Protein AF-A0A7S0RBK6-F1 (afdb_monomer)

Mean predicted aligned error: 8.03 Å

Sequence (140 aa):
LKEIEDKIIEVLSASEGNILEDETAINVISSSKTLSNDIAQKQVVAEKTERKIDEARAGYKPVARHVSVLFFNISELAAIEPMYQYSLTWFVALFEDTIAKAERSRDLARRIECLIAHFTYSLYVNVCRSLFEKDKLLFA

Nearest PDB structures (foldseek):
  8glv-assembly1_Kg  TM=9.039E-01  e=6.130E-11  Chlamydomonas reinhardtii
  8glv-assembly1_Fm  TM=8.944E-01  e=6.725E-08  Chlamydomonas reinhardtii
  8j07-assembly1_k8  TM=8.137E-01  e=2.727E-07  Homo sapiens
  8bx8-assembly1_A  TM=9.033E-01  e=1.397E-06  Tetrahymena thermophila
  7k5b-assembly1_A  TM=9.033E-01  e=1.397E-06  Tetrahymena thermophila

Solvent-accessible surface area (backbone atoms only — not comparable to full-atom values): 8014 Å² total; per-residue (Å²): 107,69,74,56,54,51,51,51,50,49,49,64,71,68,54,88,68,69,62,93,75,37,65,66,51,52,49,51,52,53,52,46,52,52,51,51,52,52,49,54,54,50,47,57,52,47,54,58,47,49,53,53,51,50,56,57,51,60,69,49,45,64,52,55,53,53,54,51,51,52,51,52,58,52,55,54,40,30,78,80,42,78,81,43,71,74,57,67,68,59,54,50,53,54,49,54,50,30,67,72,69,30,66,87,55,93,48,65,70,60,26,49,52,35,42,50,55,45,40,52,52,53,49,47,57,57,50,53,70,74,45,54,80,88,54,41,68,78,74,102

InterPro domains:
  IPR026983 Dynein heavy chain [PTHR22878] (1-140)
  IPR035706 Dynein heavy chain, ATP-binding dynein motor region [PF12781] (1-39)

Organism: NCBI:txid1034604

Structure (mmCIF, N/CA/C/O backbone):
data_AF-A0A7S0RBK6-F1
#
_entry.id   AF-A0A7S0RBK6-F1
#
loop_
_atom_site.group_PDB
_atom_site.id
_atom_site.type_symbol
_atom_site.label_atom_id
_atom_site.label_alt_id
_atom_site.label_comp_id
_atom_site.label_asym_id
_atom_site.label_entity_id
_atom_site.label_seq_id
_atom_site.pdbx_PDB_ins_code
_atom_site.Cartn_x
_atom_site.Cartn_y
_atom_site.Cartn_z
_atom_site.occupancy
_atom_site.B_iso_or_equiv
_atom_site.auth_seq_id
_atom_site.auth_comp_id
_atom_site.auth_asym_id
_atom_site.auth_atom_id
_atom_site.pdbx_PDB_model_num
ATOM 1 N N . LEU A 1 1 ? -14.845 4.508 31.092 1.00 67.38 1 LEU A N 1
ATOM 2 C CA . LEU A 1 1 ? -15.080 3.471 32.123 1.00 67.38 1 LEU A CA 1
ATOM 3 C C . LEU A 1 1 ? -14.425 3.881 33.432 1.00 67.38 1 LEU A C 1
ATOM 5 O O . LEU A 1 1 ? -15.168 4.243 34.326 1.00 67.38 1 LEU A O 1
ATOM 9 N N . LYS A 1 2 ? -13.093 3.993 33.491 1.00 77.75 2 LYS A N 1
ATOM 10 C CA . LYS A 1 2 ? -12.364 4.388 34.710 1.00 77.75 2 LYS A CA 1
ATOM 11 C C . LYS A 1 2 ? -12.869 5.679 35.384 1.00 77.75 2 LYS A C 1
ATOM 13 O O . LYS A 1 2 ? -13.236 5.642 36.541 1.00 77.75 2 LYS A O 1
ATOM 18 N N . GLU A 1 3 ? -13.048 6.771 34.637 1.00 76.19 3 GLU A N 1
ATOM 19 C CA . GLU A 1 3 ? -13.595 8.030 35.195 1.00 76.19 3 GLU A CA 1
ATOM 20 C C . GLU A 1 3 ? -15.022 7.912 35.767 1.00 76.19 3 GLU A C 1
ATOM 22 O O . GLU A 1 3 ? -15.411 8.688 36.635 1.00 76.19 3 GLU A O 1
ATOM 27 N N . ILE A 1 4 ? -15.828 6.972 35.260 1.00 71.94 4 ILE A N 1
ATOM 28 C CA . ILE A 1 4 ? -17.193 6.731 35.753 1.00 71.94 4 ILE A CA 1
ATOM 29 C C . ILE A 1 4 ? -17.128 5.904 37.037 1.00 71.94 4 ILE A C 1
ATOM 31 O O . ILE A 1 4 ? -17.844 6.198 37.987 1.00 71.94 4 ILE A O 1
ATOM 35 N N . GLU A 1 5 ? -16.254 4.897 37.075 1.00 77.44 5 GLU A N 1
ATOM 36 C CA . GLU A 1 5 ? -15.979 4.112 38.281 1.00 77.44 5 GLU A CA 1
ATOM 37 C C . GLU A 1 5 ? -15.424 5.001 39.397 1.00 77.44 5 GLU A C 1
ATOM 39 O O . GLU A 1 5 ? -15.926 4.939 40.514 1.00 77.44 5 GLU A O 1
ATOM 44 N N . ASP A 1 6 ? -14.487 5.895 39.079 1.00 82.50 6 ASP A N 1
ATOM 45 C CA . ASP A 1 6 ? -13.904 6.842 40.032 1.00 82.50 6 ASP A CA 1
ATOM 46 C C . ASP A 1 6 ? -14.976 7.791 40.602 1.00 82.50 6 ASP A C 1
ATOM 48 O O . ASP A 1 6 ? -15.042 7.979 41.815 1.00 82.50 6 ASP A O 1
ATOM 52 N N . LYS A 1 7 ? -15.890 8.305 39.762 1.00 78.69 7 LYS A N 1
ATOM 53 C CA . LYS A 1 7 ? -17.037 9.122 40.209 1.00 78.69 7 LYS A CA 1
ATOM 54 C C . LYS A 1 7 ? -18.029 8.357 41.082 1.00 78.69 7 LYS A C 1
ATOM 56 O O . LYS A 1 7 ? -18.565 8.917 42.032 1.00 78.69 7 LYS A O 1
ATOM 61 N N . ILE A 1 8 ? -18.306 7.093 40.762 1.00 78.19 8 ILE A N 1
ATOM 62 C CA . ILE A 1 8 ? -19.178 6.250 41.591 1.00 78.19 8 ILE A CA 1
ATOM 63 C C . ILE A 1 8 ? -18.516 5.999 42.951 1.00 78.19 8 ILE A C 1
ATOM 65 O O . ILE A 1 8 ? -19.182 6.109 43.976 1.00 78.19 8 ILE A O 1
ATOM 69 N N . ILE A 1 9 ? -17.215 5.694 42.972 1.00 82.56 9 ILE A N 1
ATOM 70 C CA . ILE A 1 9 ? -16.446 5.460 44.202 1.00 82.56 9 ILE A CA 1
ATOM 71 C C . ILE A 1 9 ? -16.394 6.725 45.063 1.00 82.56 9 ILE A C 1
ATOM 73 O O . ILE A 1 9 ? -16.578 6.634 46.274 1.00 82.56 9 ILE A O 1
ATOM 77 N N . GLU A 1 10 ? -16.185 7.892 44.456 1.00 82.38 10 GLU A N 1
ATOM 78 C CA . GLU A 1 10 ? -16.185 9.186 45.143 1.00 82.38 10 GLU A CA 1
ATOM 79 C C . GLU A 1 10 ? -17.528 9.447 45.838 1.00 82.38 10 GLU A C 1
ATOM 81 O O . GLU A 1 10 ? -17.563 9.716 47.037 1.00 82.38 10 GLU A O 1
ATOM 86 N N . VAL A 1 11 ? -18.639 9.269 45.119 1.00 78.50 11 VAL A N 1
ATOM 87 C CA . VAL A 1 11 ? -19.994 9.467 45.654 1.00 78.50 11 VAL A CA 1
ATOM 88 C C . VAL A 1 11 ? -20.348 8.439 46.733 1.00 78.50 11 VAL A C 1
ATOM 90 O O . VAL A 1 11 ? -20.943 8.797 47.745 1.00 78.50 11 VAL A O 1
ATOM 93 N N . LEU A 1 12 ? -19.942 7.176 46.566 1.00 74.62 12 LEU A N 1
ATOM 94 C CA . LEU A 1 12 ? -20.119 6.136 47.588 1.00 74.62 12 LEU A CA 1
ATOM 95 C C . LEU A 1 12 ? -19.299 6.414 48.854 1.00 74.62 12 LEU A C 1
ATOM 97 O O . LEU A 1 12 ? -19.744 6.082 49.948 1.00 74.62 12 LEU A O 1
ATOM 101 N N . SER A 1 13 ? -18.107 6.998 48.709 1.00 81.56 13 SER A N 1
ATOM 102 C CA . SER A 1 13 ? -17.191 7.264 49.827 1.00 81.56 13 SER A CA 1
ATOM 103 C C . SER A 1 13 ? -17.525 8.554 50.579 1.00 81.56 13 SER A C 1
ATOM 105 O O . SER A 1 13 ? -17.189 8.668 51.753 1.00 81.56 13 SER A O 1
ATOM 107 N N . ALA A 1 14 ? -18.165 9.521 49.915 1.00 78.00 14 ALA A N 1
ATOM 108 C CA . ALA A 1 14 ? -18.559 10.803 50.499 1.00 78.00 14 ALA A CA 1
ATOM 109 C C . ALA A 1 14 ? -19.933 10.776 51.198 1.00 78.00 14 ALA A C 1
ATOM 111 O O . ALA A 1 14 ? -20.271 11.720 51.911 1.00 78.00 14 ALA A O 1
ATOM 112 N N . SER A 1 15 ? -20.735 9.723 50.997 1.00 72.50 15 SER A N 1
ATOM 113 C CA . SER A 1 15 ? -22.080 9.619 51.574 1.00 72.50 15 SER A CA 1
ATOM 114 C C . SER A 1 15 ? -22.010 9.170 53.044 1.00 72.50 15 SER A C 1
ATOM 116 O O . SER A 1 15 ? -21.850 7.989 53.353 1.00 72.50 15 SER A O 1
ATOM 118 N N . GLU A 1 16 ? -22.118 10.121 53.974 1.00 66.44 16 GLU A N 1
ATOM 119 C CA . GLU A 1 16 ? -22.247 9.865 55.415 1.00 66.44 16 GLU A CA 1
ATOM 120 C C . GLU A 1 16 ? -23.735 9.700 55.789 1.00 66.44 16 GLU A C 1
ATOM 122 O O . GLU A 1 16 ? -24.406 10.657 56.168 1.00 66.44 16 GLU A O 1
ATOM 127 N N . GLY A 1 17 ? -24.291 8.488 55.655 1.00 70.06 17 GLY A N 1
ATOM 128 C CA . GLY A 1 17 ? -25.690 8.210 56.017 1.00 70.06 17 GLY A CA 1
ATOM 129 C C . GLY A 1 17 ? -26.369 7.128 55.173 1.00 70.06 17 GLY A C 1
ATOM 130 O O . GLY A 1 17 ? -25.713 6.303 54.539 1.00 70.06 17 GLY A O 1
ATOM 131 N N . ASN A 1 18 ? -27.708 7.099 55.182 1.00 73.88 18 ASN A N 1
ATOM 132 C CA . ASN A 1 18 ? -28.486 6.198 54.330 1.00 73.88 18 ASN A CA 1
ATOM 133 C C . ASN A 1 18 ? -28.461 6.701 52.879 1.00 73.88 18 ASN A C 1
ATOM 135 O O . ASN A 1 18 ? -29.199 7.610 52.515 1.00 73.88 18 ASN A O 1
ATOM 139 N N . ILE A 1 19 ? -27.644 6.074 52.036 1.00 72.75 19 ILE A N 1
ATOM 140 C CA . ILE A 1 19 ? -27.463 6.444 50.622 1.00 72.75 19 ILE A CA 1
ATOM 141 C C . ILE A 1 19 ? -28.758 6.443 49.792 1.00 72.75 19 ILE A C 1
ATOM 143 O O . ILE A 1 19 ? -28.834 7.081 48.746 1.00 72.75 19 ILE A O 1
ATOM 147 N N . LEU A 1 20 ? -29.794 5.735 50.250 1.00 72.38 20 LEU A N 1
ATOM 148 C CA . LEU A 1 20 ? -31.105 5.719 4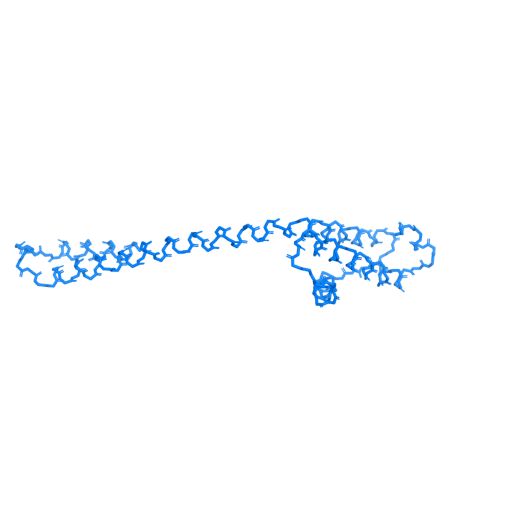9.597 1.00 72.38 20 LEU A CA 1
ATOM 149 C C . LEU A 1 20 ? -31.880 7.036 49.768 1.00 72.38 20 LEU A C 1
ATOM 151 O O . LEU A 1 20 ? -32.879 7.235 49.081 1.00 72.38 20 LEU A O 1
ATOM 155 N N . GLU A 1 21 ? -31.435 7.916 50.664 1.00 76.25 21 GLU A N 1
ATOM 156 C CA . GLU A 1 21 ? -32.005 9.250 50.892 1.00 76.25 21 GLU A CA 1
ATOM 157 C C . GLU A 1 21 ? -31.194 10.356 50.194 1.00 76.25 21 GLU A C 1
ATOM 159 O O . GLU A 1 21 ? -31.653 11.493 50.097 1.00 76.25 21 GLU A O 1
ATOM 164 N N . ASP A 1 22 ? -30.012 10.027 49.664 1.00 79.81 22 ASP A N 1
ATOM 165 C CA . ASP A 1 22 ? -29.143 10.965 48.959 1.00 79.81 22 ASP A CA 1
ATOM 166 C C . ASP A 1 22 ? -29.530 11.056 47.474 1.00 79.81 22 ASP A C 1
ATOM 168 O O . ASP A 1 22 ? -29.106 10.271 46.619 1.00 79.81 22 ASP A O 1
ATOM 172 N N . GLU A 1 23 ? -30.351 12.055 47.153 1.00 78.81 23 GLU A N 1
ATOM 173 C CA . GLU A 1 23 ? -30.813 12.338 45.792 1.00 78.81 23 GLU A CA 1
ATOM 174 C C . GLU A 1 23 ? -29.646 12.564 44.809 1.00 78.81 23 GLU A C 1
ATOM 176 O O . GLU A 1 23 ? -29.738 12.213 43.626 1.00 78.81 23 GLU A O 1
ATOM 181 N N . THR A 1 24 ? -28.513 13.095 45.282 1.00 78.50 24 THR A N 1
ATOM 182 C CA . THR A 1 24 ? -27.333 13.316 44.436 1.00 78.50 24 THR A CA 1
ATOM 183 C C . THR A 1 24 ? -26.667 11.995 44.064 1.00 78.50 24 THR A C 1
ATOM 185 O O . THR A 1 24 ? -26.353 11.779 42.888 1.00 78.50 24 THR A O 1
ATOM 188 N N . ALA A 1 25 ? -26.562 11.064 45.016 1.00 77.62 25 ALA A N 1
ATOM 189 C CA . ALA A 1 25 ? -26.026 9.731 44.774 1.00 77.62 25 ALA A CA 1
ATOM 190 C C . ALA A 1 25 ? -26.892 8.934 43.789 1.00 77.62 25 ALA A C 1
ATOM 192 O O . ALA A 1 25 ? -26.375 8.332 42.842 1.00 77.62 25 ALA A O 1
ATOM 193 N N . ILE A 1 26 ? -28.219 8.999 43.938 1.00 81.06 26 ILE A N 1
ATOM 194 C CA . ILE A 1 26 ? -29.174 8.340 43.035 1.00 81.06 26 ILE A CA 1
ATOM 195 C C . ILE A 1 26 ? -29.030 8.871 41.600 1.00 81.06 26 ILE A C 1
ATOM 197 O O . ILE A 1 26 ? -28.974 8.089 40.643 1.00 81.06 26 ILE A O 1
ATOM 201 N N . ASN A 1 27 ? -28.911 10.191 41.434 1.00 82.00 27 ASN A N 1
ATOM 202 C CA . ASN A 1 27 ? -28.758 10.825 40.125 1.00 82.00 27 ASN A CA 1
ATOM 203 C C . ASN A 1 27 ? -27.416 10.489 39.453 1.00 82.00 27 ASN A C 1
ATOM 205 O O . ASN A 1 27 ? -27.378 10.203 38.249 1.00 82.00 27 ASN A O 1
ATOM 209 N N . VAL A 1 28 ? -26.311 10.463 40.208 1.00 81.88 28 VAL A N 1
ATOM 210 C CA . VAL A 1 28 ? -24.993 10.077 39.674 1.00 81.88 28 VAL A CA 1
ATOM 211 C C . VAL A 1 28 ? -24.974 8.604 39.265 1.00 81.88 28 VAL A C 1
ATOM 213 O O . VAL A 1 28 ? -24.495 8.282 38.178 1.00 81.88 28 VAL A O 1
ATOM 216 N N . ILE A 1 29 ? -25.552 7.704 40.061 1.00 80.94 29 ILE A N 1
ATOM 217 C CA . ILE A 1 29 ? -25.629 6.275 39.720 1.00 80.94 29 ILE A CA 1
ATOM 218 C C . ILE A 1 29 ? -26.519 6.052 38.485 1.00 80.94 29 ILE A C 1
ATOM 220 O O . ILE A 1 29 ? -26.150 5.299 37.581 1.00 80.94 29 ILE A O 1
ATOM 224 N N . SER A 1 30 ? -27.666 6.733 38.398 1.00 84.56 30 SER A N 1
ATOM 225 C CA . SER A 1 30 ? -28.591 6.630 37.260 1.00 84.56 30 SER A CA 1
ATOM 226 C C . SER A 1 30 ? -27.982 7.157 35.952 1.00 84.56 30 SER A C 1
ATOM 228 O O . SER A 1 30 ? -28.027 6.487 34.909 1.00 84.56 30 SER A O 1
ATOM 230 N N . SER A 1 31 ? -27.335 8.325 36.002 1.00 85.12 31 SER A N 1
ATOM 231 C CA . SER A 1 31 ? -26.628 8.890 34.846 1.00 85.12 31 SER A CA 1
ATOM 232 C C . SER A 1 31 ? -25.432 8.027 34.432 1.00 85.12 31 SER A C 1
ATOM 234 O O . SER A 1 31 ? -25.252 7.766 33.242 1.00 85.12 31 SER A O 1
ATOM 236 N N . SER A 1 32 ? -24.684 7.484 35.397 1.00 84.44 32 SER A N 1
ATOM 237 C CA . SER A 1 32 ? -23.563 6.569 35.144 1.00 84.44 32 SER A CA 1
ATOM 238 C C . SER A 1 32 ? -24.017 5.257 34.508 1.00 84.44 32 SER A C 1
ATOM 240 O O . SER A 1 32 ? -23.382 4.776 33.573 1.00 84.44 32 SER A O 1
ATOM 242 N N . LYS A 1 33 ? -25.151 4.694 34.943 1.00 85.12 33 LYS A N 1
ATOM 243 C CA . LYS A 1 33 ? -25.755 3.508 34.316 1.00 85.12 33 LYS A CA 1
ATOM 244 C C . LYS A 1 33 ? -26.147 3.776 32.864 1.00 85.12 33 LYS A C 1
ATOM 246 O O . LYS A 1 33 ? -25.887 2.950 31.991 1.00 85.12 33 LYS A O 1
ATOM 251 N N . THR A 1 34 ? -26.744 4.936 32.599 1.00 88.06 34 THR A N 1
ATOM 252 C CA . THR A 1 34 ? -27.143 5.344 31.245 1.00 88.06 34 THR A CA 1
ATOM 253 C C . THR A 1 34 ? -25.925 5.513 30.337 1.00 88.06 34 THR A C 1
ATOM 255 O O . THR A 1 34 ? -25.903 4.979 29.230 1.00 88.06 34 THR A O 1
ATOM 258 N N . LEU A 1 35 ? -24.878 6.181 30.829 1.00 86.25 35 LEU A N 1
ATOM 259 C CA . LEU A 1 35 ? -23.633 6.380 30.092 1.00 86.25 35 LEU A CA 1
ATOM 260 C C . LEU A 1 35 ? -22.888 5.061 29.838 1.00 86.25 35 LEU A C 1
ATOM 262 O O . LEU A 1 35 ? -22.412 4.833 28.731 1.00 86.25 35 LEU A O 1
ATOM 266 N N . SER A 1 36 ? -22.825 4.164 30.824 1.00 86.12 36 SER A N 1
ATOM 267 C CA . SER A 1 36 ? -22.224 2.835 30.659 1.00 86.12 36 SER A CA 1
ATOM 268 C C . SER A 1 36 ? -22.949 1.999 29.603 1.00 86.12 36 SER A C 1
ATOM 270 O O . SER A 1 36 ? -22.295 1.348 28.789 1.00 86.12 36 SER A O 1
ATOM 272 N N . ASN A 1 37 ? -24.284 2.061 29.558 1.00 88.44 37 ASN A N 1
ATOM 273 C CA . ASN A 1 37 ? -25.067 1.398 28.513 1.00 88.44 37 ASN A CA 1
ATOM 274 C C . ASN A 1 37 ? -24.779 1.983 27.118 1.00 88.44 37 ASN A C 1
ATOM 276 O O . ASN A 1 37 ? -24.613 1.224 26.163 1.00 88.44 37 ASN A O 1
ATOM 280 N N . ASP A 1 38 ? -24.669 3.311 26.997 1.00 89.25 38 ASP A N 1
ATOM 281 C CA . ASP A 1 38 ? -24.306 3.980 25.738 1.00 89.25 38 ASP A CA 1
ATOM 282 C C . ASP A 1 38 ? -22.887 3.603 25.276 1.00 89.25 38 ASP A C 1
ATOM 284 O O . ASP A 1 38 ? -22.672 3.274 24.108 1.00 89.25 38 ASP A O 1
ATOM 288 N N . ILE A 1 39 ? -21.917 3.558 26.196 1.00 89.00 39 ILE A N 1
ATOM 289 C CA . ILE A 1 39 ? -20.547 3.108 25.905 1.00 89.00 39 ILE A CA 1
ATOM 290 C C . ILE A 1 39 ? -20.549 1.656 25.425 1.00 89.00 39 ILE A C 1
ATOM 292 O O . ILE A 1 39 ? -19.922 1.360 24.408 1.00 89.00 39 ILE A O 1
ATOM 296 N N . ALA A 1 40 ? -21.272 0.762 26.104 1.00 89.81 40 ALA A N 1
ATOM 297 C CA . ALA A 1 40 ? -21.362 -0.641 25.709 1.00 89.81 40 ALA A CA 1
ATOM 298 C C . ALA A 1 40 ? -21.954 -0.789 24.298 1.00 89.81 40 ALA A C 1
ATOM 300 O O . ALA A 1 40 ? -21.430 -1.537 23.470 1.00 89.81 40 ALA A O 1
ATOM 301 N N . GLN A 1 41 ? -22.999 -0.021 23.977 1.00 92.31 41 GLN A N 1
ATOM 302 C CA . GLN A 1 41 ? -23.589 -0.020 22.641 1.00 92.31 41 GLN A CA 1
ATOM 303 C C . GLN A 1 41 ? -22.607 0.501 21.580 1.00 92.31 41 GLN A C 1
ATOM 305 O O . GLN A 1 41 ? -22.459 -0.110 20.517 1.00 92.31 41 GLN A O 1
ATOM 310 N N . LYS A 1 42 ? -21.901 1.599 21.866 1.00 92.38 42 LYS A N 1
ATOM 311 C CA . LYS A 1 42 ? -20.875 2.158 20.974 1.00 92.38 42 LYS A CA 1
ATOM 312 C C . LYS A 1 42 ? -19.710 1.198 20.763 1.00 92.38 42 LYS A C 1
ATOM 314 O O . LYS A 1 42 ? -19.225 1.091 19.641 1.00 92.38 42 LYS A O 1
ATOM 319 N N . GLN A 1 43 ? -19.305 0.462 21.794 1.00 93.38 43 GLN A N 1
ATOM 320 C CA . GLN A 1 43 ? -18.240 -0.533 21.708 1.00 93.38 43 GLN A CA 1
ATOM 321 C C . GLN A 1 43 ? -18.607 -1.669 20.747 1.00 93.38 43 GLN A C 1
ATOM 323 O O . GLN A 1 43 ? -17.812 -2.006 19.873 1.00 93.38 43 GLN A O 1
ATOM 328 N N . VAL A 1 44 ? -19.839 -2.184 20.817 1.00 94.31 44 VAL A N 1
ATOM 329 C CA . VAL A 1 44 ? -20.328 -3.210 19.876 1.00 94.31 44 VAL A CA 1
ATOM 330 C C . VAL A 1 44 ? -20.314 -2.703 18.429 1.00 94.31 44 VAL A C 1
ATOM 332 O O . VAL A 1 44 ? -20.005 -3.449 17.497 1.00 94.31 44 VAL A O 1
ATOM 335 N N . VAL A 1 45 ? -20.665 -1.434 18.206 1.00 94.25 45 VAL A N 1
ATOM 336 C CA . VAL A 1 45 ? -20.617 -0.826 16.866 1.00 94.25 45 VAL A CA 1
ATOM 337 C C . VAL A 1 45 ? -19.173 -0.632 16.396 1.00 94.25 45 VAL A C 1
ATOM 339 O O . VAL A 1 45 ? -18.876 -0.908 15.229 1.00 94.25 45 VAL A O 1
ATOM 342 N N . ALA A 1 46 ? -18.282 -0.193 17.285 1.00 94.44 46 ALA A N 1
ATOM 343 C CA . ALA A 1 46 ? -16.866 -0.012 16.994 1.00 94.44 46 ALA A CA 1
ATOM 344 C C . ALA A 1 46 ? -16.212 -1.335 16.581 1.00 94.44 46 ALA A C 1
ATOM 346 O O . ALA A 1 46 ? -15.628 -1.396 15.506 1.00 94.44 46 ALA A O 1
ATOM 347 N N . GLU A 1 47 ? -16.423 -2.410 17.342 1.00 95.56 47 GLU A N 1
ATOM 348 C CA . GLU A 1 47 ? -15.874 -3.742 17.054 1.00 95.56 47 GLU A CA 1
ATOM 349 C C . GLU A 1 47 ? -16.356 -4.284 15.697 1.00 95.56 47 GLU A C 1
ATOM 351 O O . GLU A 1 47 ? -15.574 -4.760 14.871 1.00 95.56 47 GLU A O 1
ATOM 356 N N . LYS A 1 48 ? -17.655 -4.139 15.396 1.00 95.38 48 LYS A N 1
ATOM 357 C CA . LYS A 1 48 ? -18.201 -4.516 14.080 1.00 95.38 48 LYS A CA 1
ATOM 358 C C . LYS A 1 48 ? -17.585 -3.708 12.941 1.00 95.38 48 LYS A C 1
ATOM 360 O O . LYS A 1 48 ? -17.438 -4.227 11.834 1.00 95.38 48 LYS A O 1
ATOM 365 N N . THR A 1 49 ? -17.2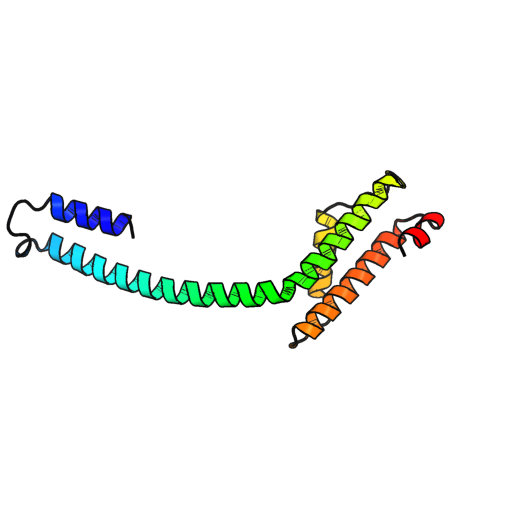88 -2.435 13.180 1.00 94.38 49 THR A N 1
ATOM 366 C CA . THR A 1 49 ? -16.701 -1.542 12.176 1.00 94.38 49 THR A CA 1
ATOM 367 C C . THR A 1 49 ? -15.225 -1.858 11.967 1.00 94.38 49 THR A C 1
ATOM 369 O O . THR A 1 49 ? -14.790 -1.976 10.825 1.00 94.38 49 THR A O 1
ATOM 372 N N . GLU A 1 50 ? -14.482 -2.073 13.050 1.00 95.25 50 GLU A N 1
ATOM 373 C CA . GLU A 1 50 ? -13.079 -2.485 13.046 1.00 95.25 50 GLU A CA 1
ATOM 374 C C . GLU A 1 50 ? -12.890 -3.770 12.247 1.00 95.25 50 GLU A C 1
ATOM 376 O O . GLU A 1 50 ? -12.101 -3.797 11.305 1.00 95.25 50 GLU A O 1
ATOM 381 N N . ARG A 1 51 ? -13.719 -4.786 12.508 1.00 95.38 51 ARG A N 1
ATOM 382 C CA . ARG A 1 51 ? -13.679 -6.038 11.753 1.00 95.38 51 ARG A CA 1
ATOM 383 C C . ARG A 1 51 ? -13.857 -5.823 10.248 1.00 95.38 51 ARG A C 1
ATOM 385 O O . ARG A 1 51 ? -13.110 -6.389 9.456 1.00 95.38 51 ARG A O 1
ATOM 392 N N . LYS A 1 52 ? -14.813 -4.982 9.835 1.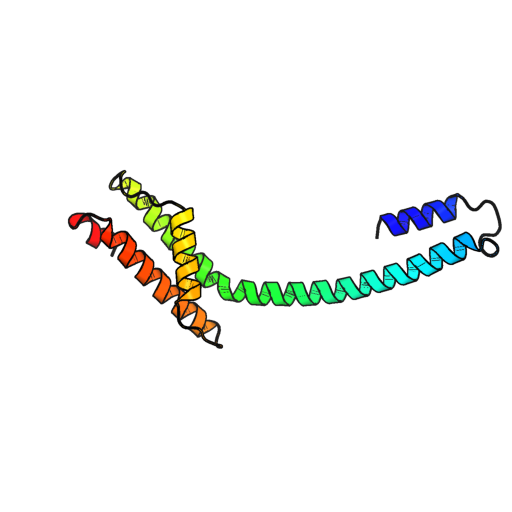00 94.44 52 LYS A N 1
ATOM 393 C CA . LYS A 1 52 ? -15.024 -4.668 8.409 1.00 94.44 52 LYS A CA 1
ATOM 394 C C . LYS A 1 52 ? -13.832 -3.933 7.798 1.00 94.44 52 LYS A C 1
ATOM 396 O O . LYS A 1 52 ? -13.485 -4.185 6.645 1.00 94.44 52 LYS A O 1
ATOM 401 N N . ILE A 1 53 ? -13.215 -3.021 8.550 1.00 94.75 53 ILE A N 1
ATOM 402 C CA . ILE A 1 53 ? -12.012 -2.301 8.116 1.00 94.75 53 ILE A CA 1
ATOM 403 C C . ILE A 1 53 ? -10.853 -3.281 7.934 1.00 94.75 53 ILE A C 1
ATOM 405 O O . ILE A 1 53 ? -10.158 -3.216 6.920 1.00 94.75 53 ILE A O 1
ATOM 409 N N . ASP A 1 54 ? -10.657 -4.200 8.875 1.00 94.69 54 ASP A N 1
ATOM 410 C CA . ASP A 1 54 ? -9.578 -5.181 8.816 1.00 94.69 54 ASP A CA 1
ATOM 411 C C . ASP A 1 54 ? -9.772 -6.194 7.689 1.00 94.69 54 ASP A C 1
ATOM 413 O O . ASP A 1 54 ? -8.811 -6.506 6.983 1.00 94.69 54 ASP A O 1
ATOM 417 N N . GLU A 1 55 ? -11.005 -6.644 7.448 1.00 93.62 55 GLU A N 1
ATOM 418 C CA . GLU A 1 55 ? -11.353 -7.486 6.299 1.00 93.62 55 GLU A CA 1
ATOM 419 C C . GLU A 1 55 ? -11.043 -6.765 4.974 1.00 93.62 55 GLU A C 1
ATOM 421 O O . GLU A 1 55 ? -10.365 -7.320 4.103 1.00 93.62 55 GLU A O 1
ATOM 426 N N . ALA A 1 56 ? -11.441 -5.495 4.838 1.00 90.81 56 ALA A N 1
ATOM 427 C CA . ALA A 1 56 ? -11.129 -4.692 3.656 1.00 90.81 56 ALA A CA 1
ATOM 428 C C . ALA A 1 56 ? -9.614 -4.474 3.484 1.00 90.81 56 ALA A C 1
ATOM 430 O O . ALA A 1 56 ? -9.083 -4.606 2.379 1.00 90.81 56 ALA A O 1
ATOM 431 N N . ARG A 1 57 ? -8.892 -4.183 4.574 1.00 93.56 57 ARG A N 1
ATOM 432 C CA . ARG A 1 57 ? -7.437 -3.971 4.571 1.00 93.56 57 ARG A CA 1
ATOM 433 C C . ARG A 1 57 ? -6.683 -5.248 4.208 1.00 93.56 57 ARG A C 1
ATOM 435 O O . ARG A 1 57 ? -5.711 -5.189 3.454 1.00 93.56 57 ARG A O 1
ATOM 442 N N . ALA A 1 58 ? -7.123 -6.397 4.720 1.00 93.69 58 ALA A N 1
ATOM 443 C CA . ALA A 1 58 ? -6.531 -7.695 4.418 1.00 93.69 58 ALA A CA 1
ATOM 444 C C . ALA A 1 58 ? -6.560 -7.991 2.913 1.00 93.69 58 ALA A C 1
ATOM 446 O O . ALA A 1 58 ? -5.568 -8.488 2.380 1.00 93.69 58 ALA A O 1
ATOM 447 N N . GLY A 1 59 ? -7.638 -7.591 2.233 1.00 93.19 59 GLY A N 1
ATOM 448 C CA . GLY A 1 59 ? -7.785 -7.711 0.786 1.00 93.19 59 GLY A CA 1
ATOM 449 C C . GLY A 1 59 ? -6.658 -7.059 -0.020 1.00 93.19 59 GLY A C 1
ATOM 450 O O . GLY A 1 59 ? -6.201 -7.631 -1.002 1.00 93.19 59 GLY A O 1
ATOM 451 N N . TYR A 1 60 ? -6.146 -5.906 0.415 1.00 94.94 60 TYR A N 1
ATOM 452 C CA . TYR A 1 60 ? -5.108 -5.157 -0.311 1.00 94.94 60 TYR A CA 1
ATOM 453 C C . TYR A 1 60 ? -3.668 -5.472 0.127 1.00 94.94 60 TYR A C 1
ATOM 455 O O . TYR A 1 60 ? -2.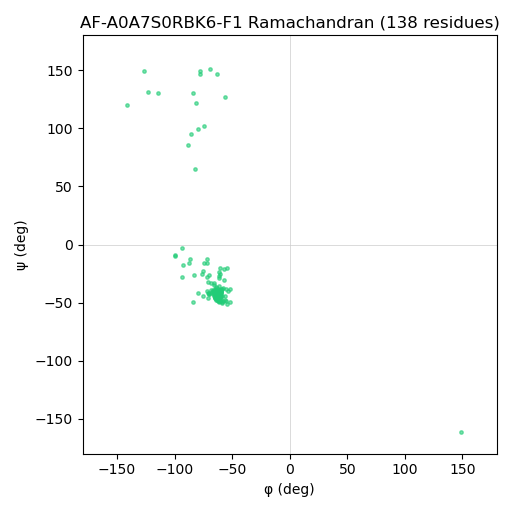721 -4.977 -0.489 1.00 94.94 60 TYR A O 1
ATOM 463 N N . LYS A 1 61 ? -3.464 -6.333 1.137 1.00 94.81 61 LYS A N 1
ATOM 464 C CA . LYS A 1 61 ? -2.120 -6.769 1.569 1.00 94.81 61 LYS A CA 1
ATOM 465 C C . LYS A 1 61 ? -1.233 -7.304 0.428 1.00 94.81 61 LYS A C 1
ATOM 467 O O . LYS A 1 61 ? -0.041 -6.990 0.448 1.00 94.81 61 LYS A O 1
ATOM 472 N N . PRO A 1 62 ? -1.742 -8.061 -0.569 1.00 94.81 62 PRO A N 1
ATOM 473 C CA . PRO A 1 62 ? -0.922 -8.525 -1.689 1.00 94.81 62 PRO A CA 1
ATOM 474 C C . PRO A 1 62 ? -0.296 -7.378 -2.493 1.00 94.81 62 PRO A C 1
ATOM 476 O O . PRO A 1 62 ? 0.885 -7.447 -2.828 1.00 94.81 62 PRO A O 1
ATOM 479 N N . VAL A 1 63 ? -1.049 -6.295 -2.730 1.00 95.69 63 VAL A N 1
ATOM 480 C CA . VAL A 1 63 ? -0.547 -5.098 -3.427 1.00 95.69 63 VAL A CA 1
ATOM 481 C C . VAL A 1 63 ? 0.566 -4.447 -2.612 1.00 95.69 63 VAL A C 1
ATOM 483 O O . VAL A 1 63 ? 1.631 -4.164 -3.151 1.00 95.69 63 VAL A O 1
ATOM 486 N N . ALA A 1 64 ? 0.354 -4.266 -1.305 1.00 94.50 64 ALA A N 1
ATOM 487 C CA . ALA A 1 64 ? 1.352 -3.663 -0.422 1.00 94.50 64 ALA A CA 1
ATOM 488 C C . ALA A 1 64 ? 2.665 -4.463 -0.402 1.00 94.50 64 ALA A C 1
ATOM 490 O O . ALA A 1 64 ? 3.746 -3.880 -0.477 1.00 94.50 64 ALA A O 1
ATOM 491 N N . ARG A 1 65 ? 2.580 -5.800 -0.365 1.00 96.06 65 ARG A N 1
ATOM 492 C CA . ARG A 1 65 ? 3.759 -6.674 -0.437 1.00 96.06 65 ARG A CA 1
ATOM 493 C C . ARG A 1 65 ? 4.495 -6.517 -1.768 1.00 96.06 65 ARG A C 1
ATOM 495 O O . ARG A 1 65 ? 5.710 -6.357 -1.757 1.00 96.06 65 ARG A O 1
ATOM 502 N N . HIS A 1 66 ? 3.773 -6.542 -2.888 1.00 95.62 66 HIS A N 1
ATOM 503 C CA . HIS A 1 66 ? 4.355 -6.386 -4.227 1.00 95.62 66 HIS A CA 1
ATOM 504 C C . HIS A 1 66 ? 5.087 -5.050 -4.379 1.00 95.62 66 HIS A C 1
ATOM 506 O O . HIS A 1 66 ? 6.254 -5.005 -4.755 1.00 95.62 66 HIS A O 1
ATOM 512 N N . VAL A 1 67 ? 4.418 -3.961 -4.007 1.00 95.44 67 VAL A N 1
ATOM 513 C CA . VAL A 1 67 ? 4.957 -2.598 -4.075 1.00 95.44 67 VAL A CA 1
ATOM 514 C C . VAL A 1 67 ? 6.178 -2.439 -3.164 1.00 95.44 67 VAL A C 1
ATOM 516 O O . VAL A 1 67 ? 7.170 -1.843 -3.570 1.00 95.44 67 VAL A O 1
ATOM 519 N N . SER A 1 68 ? 6.157 -3.026 -1.964 1.00 95.94 68 SER A N 1
ATOM 520 C CA . SER A 1 68 ? 7.311 -3.000 -1.060 1.00 95.94 68 SER A CA 1
ATOM 521 C C . SER A 1 68 ? 8.532 -3.708 -1.648 1.00 95.94 68 SER A C 1
ATOM 523 O O . SER A 1 68 ? 9.634 -3.182 -1.529 1.00 95.94 68 SER A O 1
ATOM 525 N N . VAL A 1 69 ? 8.352 -4.865 -2.293 1.00 96.12 69 VAL A N 1
ATOM 526 C CA . VAL A 1 69 ? 9.455 -5.581 -2.958 1.00 96.12 69 VAL A CA 1
ATOM 527 C C . VAL A 1 69 ? 10.058 -4.719 -4.065 1.00 96.12 69 VAL A C 1
ATOM 529 O O . VAL A 1 69 ? 11.273 -4.568 -4.133 1.00 96.12 69 VAL A O 1
ATOM 532 N N . LEU A 1 70 ? 9.214 -4.086 -4.884 1.00 95.88 70 LEU A N 1
ATOM 533 C CA . LEU A 1 70 ? 9.678 -3.196 -5.946 1.00 95.88 70 LEU A CA 1
ATOM 534 C C . LEU A 1 70 ? 10.466 -1.994 -5.413 1.00 95.88 70 LEU A C 1
ATOM 536 O O . LEU A 1 70 ? 11.471 -1.625 -6.015 1.00 95.88 70 LEU A O 1
ATOM 540 N N . PHE A 1 71 ? 10.047 -1.406 -4.288 1.00 96.50 71 PHE A N 1
ATOM 541 C CA . PHE A 1 71 ? 10.782 -0.305 -3.665 1.00 96.50 71 PHE A CA 1
ATOM 542 C C . PHE A 1 71 ? 12.196 -0.720 -3.242 1.00 96.50 71 PHE A C 1
ATOM 544 O O . PHE A 1 71 ? 13.162 -0.009 -3.517 1.00 96.50 71 PHE A O 1
ATOM 551 N N . PHE A 1 72 ? 12.335 -1.877 -2.590 1.00 94.81 72 PHE A N 1
ATOM 552 C CA . PHE A 1 72 ? 13.652 -2.358 -2.179 1.00 94.81 72 PHE A CA 1
ATOM 553 C C . PHE A 1 72 ? 14.527 -2.716 -3.386 1.00 94.81 72 PHE A C 1
ATOM 555 O O . PHE A 1 72 ? 15.680 -2.297 -3.418 1.00 94.81 72 PHE A O 1
ATOM 562 N N . ASN A 1 73 ? 13.962 -3.339 -4.427 1.00 93.06 73 ASN A N 1
ATOM 563 C CA . ASN A 1 73 ? 14.688 -3.621 -5.670 1.00 93.06 73 ASN A CA 1
ATOM 564 C C . ASN A 1 73 ? 15.272 -2.348 -6.308 1.00 93.06 73 ASN A C 1
ATOM 566 O O . ASN A 1 73 ? 16.446 -2.320 -6.662 1.00 93.06 73 ASN A O 1
ATOM 570 N N . ILE A 1 74 ? 14.483 -1.272 -6.441 1.00 94.31 74 ILE A N 1
ATOM 571 C CA . ILE A 1 74 ? 15.004 -0.019 -7.020 1.00 94.31 74 ILE A CA 1
ATOM 572 C C . ILE A 1 74 ? 15.993 0.692 -6.091 1.00 94.31 74 ILE A C 1
ATOM 574 O O . ILE A 1 74 ? 16.840 1.439 -6.570 1.00 94.31 74 ILE A O 1
ATOM 578 N N . SER A 1 75 ? 15.890 0.484 -4.776 1.00 93.44 75 SER A N 1
ATOM 579 C CA . SER A 1 75 ? 16.804 1.089 -3.801 1.00 93.44 75 SER A CA 1
ATOM 580 C C . SER A 1 75 ? 18.198 0.466 -3.889 1.00 93.44 75 SER A C 1
ATOM 582 O O . SER A 1 75 ? 19.197 1.155 -3.697 1.00 93.44 75 SER A O 1
ATOM 584 N N . GLU A 1 76 ? 18.274 -0.822 -4.230 1.00 92.75 76 GLU A N 1
ATOM 585 C CA . GLU A 1 76 ? 19.536 -1.538 -4.430 1.00 92.75 76 GLU A CA 1
ATOM 586 C C . GLU A 1 76 ? 20.265 -1.127 -5.719 1.00 92.75 76 GLU A C 1
ATOM 588 O O . GLU A 1 76 ? 21.472 -1.342 -5.827 1.00 92.75 76 GLU A O 1
ATOM 593 N N . LEU A 1 77 ? 19.597 -0.449 -6.665 1.00 92.75 77 LEU A N 1
ATOM 594 C CA . LEU A 1 77 ? 20.242 0.043 -7.891 1.00 92.75 77 LEU A CA 1
ATOM 595 C C . LEU A 1 77 ? 21.375 1.040 -7.613 1.00 92.75 77 LEU A C 1
ATOM 597 O O . LEU A 1 77 ? 22.321 1.126 -8.398 1.00 92.75 77 LEU A O 1
ATOM 601 N N . ALA A 1 78 ? 21.330 1.735 -6.473 1.00 92.50 78 ALA A N 1
ATOM 602 C CA . ALA A 1 78 ? 22.398 2.626 -6.027 1.00 92.50 78 ALA A CA 1
ATOM 603 C C . ALA A 1 78 ? 23.744 1.902 -5.812 1.00 92.50 78 ALA A C 1
ATOM 605 O O . ALA A 1 78 ? 24.790 2.550 -5.812 1.00 92.50 78 ALA A O 1
ATOM 606 N N . ALA A 1 79 ? 23.735 0.573 -5.635 1.00 91.38 79 ALA A N 1
ATOM 607 C CA . ALA A 1 79 ? 24.950 -0.234 -5.529 1.00 91.38 79 ALA A CA 1
ATOM 608 C C . ALA A 1 79 ? 25.655 -0.448 -6.880 1.00 91.38 79 ALA A C 1
ATOM 610 O O . ALA A 1 79 ? 26.851 -0.731 -6.903 1.00 91.38 79 ALA A O 1
ATOM 611 N N . ILE A 1 80 ? 24.929 -0.320 -7.996 1.00 91.00 80 ILE A N 1
ATOM 612 C CA . ILE A 1 80 ? 25.489 -0.418 -9.351 1.00 91.00 80 ILE A CA 1
ATOM 613 C C . ILE A 1 80 ? 26.075 0.930 -9.762 1.00 91.00 80 ILE A C 1
ATOM 615 O O . ILE A 1 80 ? 27.218 1.006 -10.205 1.00 91.00 80 ILE A O 1
ATOM 619 N N . GLU A 1 81 ? 25.291 1.992 -9.593 1.00 90.69 81 GLU A N 1
ATOM 620 C CA . GLU A 1 81 ? 25.690 3.362 -9.893 1.00 90.69 81 GLU A CA 1
ATOM 621 C C . GLU A 1 81 ? 25.107 4.287 -8.813 1.00 90.69 81 GLU A C 1
ATOM 623 O O . GLU A 1 81 ? 23.881 4.363 -8.678 1.00 90.69 81 GLU A O 1
ATOM 628 N N . PRO A 1 82 ? 25.942 5.023 -8.053 1.00 91.75 82 PRO A N 1
ATOM 629 C CA . PRO A 1 82 ? 25.486 5.901 -6.974 1.00 91.75 82 PRO A CA 1
ATOM 630 C C . PRO A 1 82 ? 24.429 6.941 -7.363 1.00 91.75 82 PRO A C 1
ATOM 632 O O . PRO A 1 82 ? 23.729 7.447 -6.489 1.00 91.75 82 PRO A O 1
ATOM 635 N N 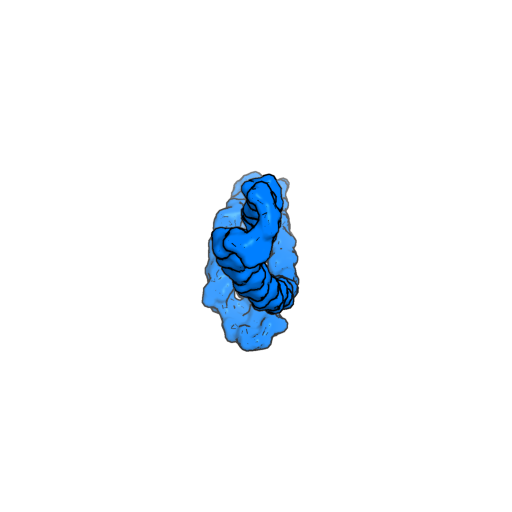. MET A 1 83 ? 24.299 7.272 -8.652 1.00 91.69 83 MET A N 1
ATOM 636 C CA . MET A 1 83 ? 23.273 8.191 -9.154 1.00 91.69 83 MET A CA 1
ATOM 637 C C . MET A 1 83 ? 21.861 7.579 -9.202 1.00 91.69 83 MET A C 1
ATOM 639 O O . MET A 1 83 ? 20.885 8.323 -9.298 1.00 91.69 83 MET A O 1
ATOM 643 N N . TYR A 1 84 ? 21.716 6.251 -9.122 1.00 94.62 84 TYR A N 1
ATOM 644 C CA . TYR A 1 84 ? 20.423 5.556 -9.155 1.00 94.62 84 TYR A CA 1
ATOM 645 C C . TYR A 1 84 ? 19.747 5.549 -7.786 1.00 94.62 84 TYR A C 1
ATOM 647 O O . TYR A 1 84 ? 19.546 4.510 -7.163 1.00 94.62 84 TYR A O 1
ATOM 655 N N . GLN A 1 85 ? 19.391 6.742 -7.318 1.00 93.81 85 GLN A N 1
ATOM 656 C CA . GLN A 1 85 ? 18.708 6.948 -6.048 1.00 93.81 85 GLN A CA 1
ATOM 657 C C . GLN A 1 85 ? 17.304 7.496 -6.271 1.00 93.81 85 GLN A C 1
ATOM 659 O O . GLN A 1 85 ? 17.103 8.497 -6.960 1.00 93.81 85 GLN A O 1
ATOM 664 N N . TYR A 1 86 ? 16.330 6.861 -5.627 1.00 94.56 86 TYR A N 1
ATOM 665 C CA . TYR A 1 86 ? 14.925 7.240 -5.698 1.00 94.56 86 TYR A CA 1
ATOM 666 C C . TYR A 1 86 ? 14.407 7.503 -4.289 1.00 94.56 86 TYR A C 1
ATOM 668 O O . TYR A 1 86 ? 14.619 6.707 -3.375 1.00 94.56 86 TYR A O 1
ATOM 676 N N . SER A 1 87 ? 13.730 8.634 -4.092 1.00 95.19 87 SER A N 1
ATOM 677 C CA . SER A 1 87 ? 13.171 8.965 -2.784 1.00 95.19 87 SER A CA 1
ATOM 678 C C . SER A 1 87 ? 11.880 8.189 -2.525 1.00 95.19 87 SER A C 1
ATOM 680 O O . SER A 1 87 ? 11.073 7.961 -3.431 1.00 95.19 87 SER A O 1
ATOM 682 N N . LEU A 1 88 ? 11.643 7.842 -1.257 1.00 95.75 88 LEU A N 1
ATOM 683 C CA . LEU A 1 88 ? 10.382 7.226 -0.842 1.00 95.75 88 LEU A CA 1
ATOM 684 C C . LEU A 1 88 ? 9.185 8.133 -1.167 1.00 95.75 88 LEU A C 1
ATOM 686 O O . LEU A 1 88 ? 8.153 7.647 -1.615 1.00 95.75 88 LEU A O 1
ATOM 690 N N . THR A 1 89 ? 9.333 9.450 -1.010 1.00 97.19 89 THR A N 1
ATOM 691 C CA . THR A 1 89 ? 8.279 10.427 -1.320 1.00 97.19 89 THR A CA 1
ATOM 692 C C . THR A 1 89 ? 7.853 10.369 -2.786 1.00 97.19 89 THR A C 1
ATOM 694 O O . THR A 1 89 ? 6.660 10.357 -3.077 1.00 97.19 89 THR A O 1
ATOM 697 N N . TRP A 1 90 ? 8.811 10.288 -3.715 1.00 96.25 90 TRP A N 1
ATOM 698 C CA . TRP A 1 90 ? 8.509 10.129 -5.139 1.00 96.25 90 TRP A CA 1
ATOM 699 C C . TRP A 1 90 ? 7.798 8.800 -5.419 1.00 96.25 90 TRP A C 1
ATOM 701 O O . TRP A 1 90 ? 6.806 8.765 -6.145 1.00 96.25 90 TRP A O 1
ATOM 711 N N . PHE A 1 91 ? 8.269 7.717 -4.802 1.00 96.94 91 PHE A N 1
ATOM 712 C CA . PHE A 1 91 ? 7.689 6.390 -4.977 1.00 96.94 91 PHE A CA 1
ATOM 713 C C . PHE A 1 91 ? 6.238 6.316 -4.470 1.00 96.94 91 PHE A C 1
ATOM 715 O O . PHE A 1 91 ? 5.371 5.752 -5.138 1.00 96.94 91 PHE A O 1
ATOM 722 N N . VAL A 1 92 ? 5.952 6.935 -3.320 1.00 96.56 92 VAL A N 1
ATOM 723 C CA . VAL A 1 92 ? 4.591 7.044 -2.775 1.00 96.56 92 VAL A CA 1
ATOM 724 C C . VAL A 1 92 ? 3.700 7.864 -3.707 1.00 96.56 92 VAL A C 1
ATOM 726 O O . VAL A 1 92 ? 2.609 7.408 -4.037 1.00 96.56 92 VAL A O 1
ATOM 729 N N . ALA A 1 93 ? 4.176 9.006 -4.211 1.00 97.12 93 ALA A N 1
ATOM 730 C CA . ALA A 1 93 ? 3.418 9.816 -5.167 1.00 97.12 93 ALA A CA 1
ATOM 731 C C . ALA A 1 93 ? 3.091 9.039 -6.461 1.00 97.12 93 ALA A C 1
ATOM 733 O O . ALA A 1 93 ? 1.983 9.136 -6.989 1.00 97.12 93 ALA A O 1
ATOM 734 N N . LEU A 1 94 ? 4.021 8.209 -6.948 1.00 96.38 94 LEU A N 1
ATOM 735 C CA . LEU A 1 94 ? 3.790 7.327 -8.097 1.00 96.38 94 LEU A CA 1
ATOM 736 C C . LEU A 1 94 ? 2.710 6.266 -7.813 1.00 96.38 94 LEU A C 1
ATOM 738 O O . LEU A 1 94 ? 1.911 5.915 -8.689 1.00 96.38 94 LEU A O 1
ATOM 742 N N . PHE A 1 95 ? 2.672 5.748 -6.584 1.00 96.00 95 PHE A N 1
ATOM 743 C CA . PHE A 1 95 ? 1.657 4.787 -6.162 1.00 96.00 95 PHE A CA 1
ATOM 744 C C . PHE A 1 95 ? 0.274 5.436 -6.000 1.00 96.00 95 PHE A C 1
ATOM 746 O O . PHE A 1 95 ? -0.722 4.863 -6.442 1.00 96.00 95 PHE A O 1
ATOM 753 N N . GLU A 1 96 ? 0.199 6.651 -5.452 1.00 96.25 96 GLU A N 1
ATOM 754 C CA . GLU A 1 96 ? -1.042 7.436 -5.378 1.00 96.25 96 GLU A CA 1
ATOM 755 C C . GLU A 1 96 ? -1.626 7.707 -6.772 1.00 96.25 96 GLU A C 1
ATOM 757 O O . GLU A 1 96 ? -2.818 7.484 -7.006 1.00 96.25 96 GLU A O 1
ATOM 762 N N . ASP A 1 97 ? -0.775 8.090 -7.727 1.00 96.06 97 ASP A N 1
ATOM 763 C CA . ASP A 1 97 ? -1.166 8.278 -9.127 1.00 96.06 97 ASP A CA 1
ATOM 764 C C . ASP A 1 97 ? -1.708 6.979 -9.747 1.00 96.06 97 ASP A C 1
ATOM 766 O O . ASP A 1 97 ? -2.725 6.974 -10.445 1.00 96.06 97 ASP A O 1
ATOM 770 N N . THR A 1 98 ? -1.092 5.844 -9.410 1.00 94.94 98 THR A N 1
ATOM 771 C CA . THR A 1 98 ? -1.563 4.525 -9.843 1.00 94.94 98 THR A CA 1
ATOM 772 C C . THR A 1 98 ? -2.937 4.186 -9.272 1.00 94.94 98 THR A C 1
ATOM 774 O O . THR A 1 98 ? -3.794 3.679 -9.997 1.00 94.94 98 THR A O 1
ATOM 777 N N . ILE A 1 99 ? -3.202 4.488 -7.999 1.00 94.44 99 ILE A N 1
ATOM 778 C CA . ILE A 1 99 ? -4.526 4.262 -7.401 1.00 94.44 99 ILE A CA 1
ATOM 779 C C . ILE A 1 99 ? -5.597 5.060 -8.155 1.00 94.44 99 ILE A C 1
ATOM 781 O O . ILE A 1 99 ? -6.694 4.535 -8.394 1.00 94.44 99 ILE A O 1
ATOM 785 N N . ALA A 1 100 ? -5.278 6.295 -8.553 1.00 95.25 100 ALA A N 1
ATOM 786 C CA . ALA A 1 100 ? -6.181 7.168 -9.291 1.00 95.25 100 ALA A CA 1
ATOM 787 C C . ALA A 1 100 ? -6.427 6.698 -10.737 1.00 95.25 100 ALA A C 1
ATOM 789 O O . ALA A 1 100 ? -7.578 6.719 -11.182 1.00 95.25 100 ALA A O 1
ATOM 790 N N . LYS A 1 101 ? -5.378 6.262 -11.449 1.00 94.62 101 LYS A N 1
ATOM 791 C CA . LYS A 1 101 ? -5.415 5.955 -12.893 1.00 94.62 101 LYS A CA 1
ATOM 792 C C . LYS A 1 101 ? -5.703 4.500 -13.244 1.00 94.62 101 LYS A C 1
ATOM 794 O O . LYS A 1 101 ? -6.229 4.237 -14.323 1.00 94.62 101 LYS A O 1
ATOM 799 N N . ALA A 1 102 ? -5.360 3.550 -12.377 1.00 94.88 102 ALA A N 1
ATOM 800 C CA . ALA A 1 102 ? -5.611 2.139 -12.644 1.00 94.88 102 ALA A CA 1
ATOM 801 C C . ALA A 1 102 ? -7.117 1.862 -12.756 1.00 94.88 102 ALA A C 1
ATOM 803 O O . ALA A 1 102 ? -7.927 2.439 -12.022 1.00 94.88 102 ALA A O 1
ATOM 804 N N . GLU A 1 103 ? -7.484 0.910 -13.612 1.00 93.31 103 GLU A N 1
ATOM 805 C CA . GLU A 1 103 ? -8.871 0.516 -13.863 1.00 93.31 103 GLU A CA 1
ATOM 806 C C . GLU A 1 103 ? -9.591 0.100 -12.570 1.00 93.31 103 GLU A C 1
ATOM 808 O O . GLU A 1 103 ? -9.111 -0.734 -11.792 1.00 93.31 103 GLU A O 1
ATOM 813 N N . ARG A 1 104 ? -10.748 0.717 -12.308 1.00 92.81 104 ARG A N 1
ATOM 814 C CA . ARG A 1 104 ? -11.566 0.414 -11.130 1.00 92.81 104 ARG A CA 1
ATOM 815 C C . ARG A 1 104 ? -12.454 -0.792 -11.423 1.00 92.81 104 ARG A C 1
ATOM 817 O O . ARG A 1 104 ? -13.182 -0.792 -12.407 1.00 92.81 104 ARG A O 1
ATOM 824 N N . SER A 1 105 ? -12.450 -1.769 -10.521 1.00 92.88 105 SER A N 1
ATOM 825 C CA . SER A 1 105 ? -13.333 -2.937 -10.576 1.00 92.88 105 SER A CA 1
ATOM 826 C C . SER A 1 105 ? -14.089 -3.096 -9.260 1.00 92.88 105 SER A C 1
ATOM 828 O O . SER A 1 105 ? -13.583 -2.726 -8.200 1.00 92.88 105 SER A O 1
ATOM 830 N N . ARG A 1 106 ? -15.310 -3.639 -9.340 1.00 91.50 106 ARG A N 1
ATOM 831 C CA . ARG A 1 106 ? -16.093 -4.066 -8.167 1.00 91.50 106 ARG A CA 1
ATOM 832 C C . ARG A 1 106 ? -15.588 -5.389 -7.596 1.00 91.50 106 ARG A C 1
ATOM 834 O O . ARG A 1 106 ? -15.790 -5.648 -6.416 1.00 91.50 106 ARG A O 1
ATOM 841 N N . ASP A 1 107 ? -14.944 -6.201 -8.430 1.00 94.62 107 ASP A N 1
ATOM 842 C CA . ASP A 1 107 ? -14.237 -7.392 -7.985 1.00 94.62 107 ASP A CA 1
ATOM 843 C C . ASP A 1 107 ? -12.854 -7.000 -7.452 1.00 94.62 107 ASP A C 1
ATOM 845 O O . ASP A 1 107 ? -12.035 -6.406 -8.163 1.00 94.62 107 ASP A O 1
ATOM 849 N N . LEU A 1 108 ? -12.614 -7.339 -6.186 1.00 92.69 108 LEU A N 1
ATOM 850 C CA . LEU A 1 108 ? -11.371 -7.054 -5.486 1.00 92.69 108 LEU A CA 1
ATOM 851 C 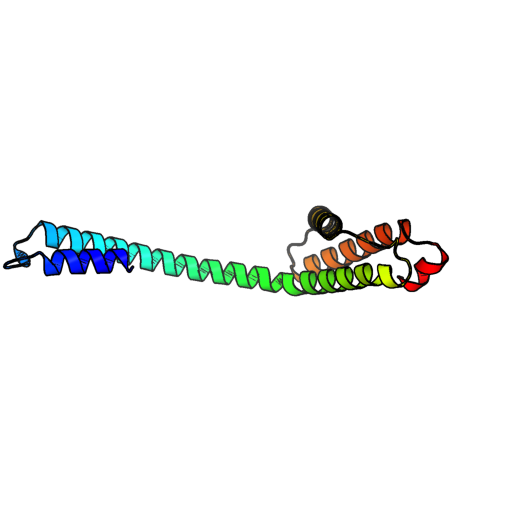C . LEU A 1 108 ? -10.182 -7.759 -6.144 1.00 92.69 108 LEU A C 1
ATOM 853 O O . LEU A 1 108 ? -9.135 -7.132 -6.294 1.00 92.69 108 LEU A O 1
ATOM 857 N N . ALA A 1 109 ? -10.336 -9.018 -6.567 1.00 94.31 109 ALA A N 1
ATOM 858 C CA . ALA A 1 109 ? -9.250 -9.767 -7.197 1.00 94.31 109 ALA A CA 1
ATOM 859 C C . ALA A 1 109 ? -8.809 -9.072 -8.490 1.00 94.31 109 ALA A C 1
ATOM 861 O O . ALA A 1 109 ? -7.638 -8.717 -8.645 1.00 94.31 109 ALA A O 1
ATOM 862 N N . ARG A 1 110 ? -9.775 -8.731 -9.351 1.00 95.69 110 ARG A N 1
ATOM 863 C CA . ARG A 1 110 ? -9.498 -7.963 -10.564 1.00 95.69 110 ARG A CA 1
ATOM 864 C C . ARG A 1 110 ? -8.887 -6.591 -10.275 1.00 95.69 110 ARG A C 1
ATOM 866 O O . ARG A 1 110 ? -7.963 -6.171 -10.964 1.00 95.69 110 ARG A O 1
ATOM 873 N N . ARG A 1 111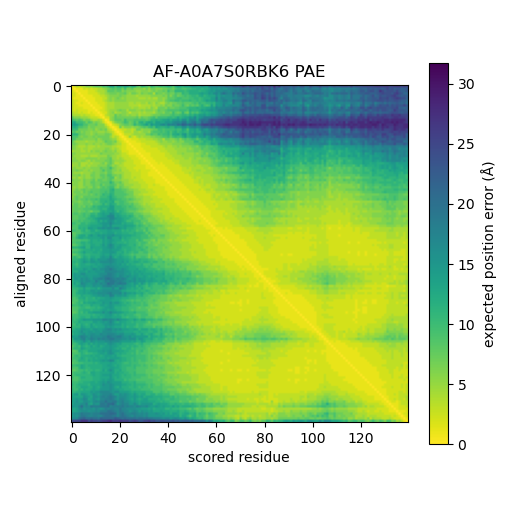 ? -9.367 -5.879 -9.248 1.00 95.19 111 ARG A N 1
ATOM 874 C CA . ARG A 1 111 ? -8.808 -4.571 -8.867 1.00 95.19 111 ARG A CA 1
ATOM 875 C C . ARG A 1 111 ? -7.343 -4.682 -8.432 1.00 95.19 111 ARG A C 1
ATOM 877 O O . ARG A 1 111 ? -6.551 -3.814 -8.792 1.00 95.19 111 ARG A O 1
ATOM 884 N N . ILE A 1 112 ? -6.988 -5.724 -7.680 1.00 95.69 112 ILE A N 1
ATOM 885 C CA . ILE A 1 112 ? -5.610 -5.998 -7.248 1.00 95.69 112 ILE A CA 1
ATOM 886 C C . ILE A 1 112 ? -4.703 -6.220 -8.459 1.00 95.69 112 ILE A C 1
ATOM 888 O O . ILE A 1 112 ? -3.649 -5.592 -8.542 1.00 95.69 112 ILE A O 1
ATOM 892 N N . GLU A 1 113 ? -5.127 -7.042 -9.421 1.00 96.12 113 GLU A N 1
ATOM 893 C CA . GLU A 1 113 ? -4.378 -7.273 -10.663 1.00 96.12 113 GLU A CA 1
ATOM 894 C C . GLU A 1 113 ? -4.146 -5.974 -11.438 1.00 96.12 113 GLU A C 1
ATOM 896 O O . GLU A 1 113 ? -3.014 -5.674 -11.815 1.00 96.12 113 GLU A O 1
ATOM 901 N N . CYS A 1 114 ? -5.196 -5.168 -11.630 1.00 96.00 114 CYS A N 1
ATOM 902 C CA . CYS A 1 114 ? -5.099 -3.890 -12.334 1.00 96.00 114 CYS A CA 1
ATOM 903 C C . CYS A 1 114 ? -4.123 -2.926 -11.641 1.00 96.00 114 CYS A C 1
ATOM 905 O O . CYS A 1 114 ? -3.340 -2.259 -12.316 1.00 96.00 114 CYS A O 1
ATOM 907 N N . LEU A 1 115 ? -4.144 -2.857 -10.304 1.00 96.75 115 LEU A N 1
ATOM 908 C CA . LEU A 1 115 ? -3.218 -2.029 -9.524 1.00 96.75 115 LEU A CA 1
ATOM 909 C C . LEU A 1 115 ? -1.770 -2.498 -9.677 1.00 96.75 115 LEU A C 1
ATOM 911 O O . LEU A 1 115 ? -0.890 -1.680 -9.937 1.00 96.75 115 LEU A O 1
ATOM 915 N N . ILE A 1 116 ? -1.528 -3.804 -9.545 1.00 96.25 116 ILE A N 1
ATOM 916 C CA . ILE A 1 116 ? -0.193 -4.396 -9.675 1.00 96.25 116 ILE A CA 1
ATOM 917 C C . ILE A 1 116 ? 0.356 -4.167 -11.082 1.00 96.25 116 ILE A C 1
ATOM 919 O O . ILE A 1 116 ? 1.480 -3.685 -11.224 1.00 96.25 116 ILE A O 1
ATOM 923 N N . ALA A 1 117 ? -0.430 -4.461 -12.118 1.00 96.19 117 ALA A N 1
ATOM 924 C CA . ALA A 1 117 ? -0.010 -4.306 -13.506 1.00 96.19 117 ALA A CA 1
ATOM 925 C C . ALA A 1 117 ? 0.299 -2.841 -13.843 1.00 96.19 117 ALA A C 1
ATOM 927 O O . ALA A 1 117 ? 1.359 -2.541 -14.396 1.00 96.19 117 ALA A O 1
ATOM 928 N N . HIS A 1 118 ? -0.589 -1.917 -13.458 1.00 96.62 118 HIS A N 1
ATOM 929 C CA . HIS A 1 118 ? -0.396 -0.494 -13.721 1.00 96.62 118 HIS A CA 1
ATOM 930 C C . HIS A 1 118 ? 0.818 0.064 -12.973 1.00 96.62 118 HIS A C 1
ATOM 932 O O . HIS A 1 118 ? 1.630 0.767 -13.573 1.00 96.62 118 HIS A O 1
ATOM 938 N N . PHE A 1 119 ? 0.976 -0.278 -11.689 1.00 97.31 119 PHE A N 1
ATOM 939 C CA . PHE A 1 119 ? 2.102 0.206 -10.891 1.00 97.31 119 PHE A CA 1
ATOM 940 C C . PHE A 1 119 ? 3.429 -0.322 -11.429 1.00 97.31 119 PHE A C 1
ATOM 942 O O . PHE A 1 119 ? 4.363 0.450 -11.615 1.00 97.31 119 PHE A O 1
ATOM 949 N N . THR A 1 120 ? 3.494 -1.622 -11.726 1.00 96.25 120 THR A N 1
ATOM 950 C CA . THR A 1 120 ? 4.707 -2.273 -12.242 1.00 96.25 120 THR A CA 1
ATOM 951 C C . THR A 1 120 ? 5.146 -1.631 -13.554 1.00 96.25 120 THR A C 1
ATOM 953 O O . THR A 1 120 ? 6.309 -1.265 -13.697 1.00 96.25 120 THR A O 1
ATOM 956 N N . TYR A 1 121 ? 4.211 -1.413 -14.483 1.00 95.62 121 TYR A N 1
ATOM 957 C CA . TYR A 1 121 ? 4.511 -0.749 -15.750 1.00 95.62 121 TYR A CA 1
ATOM 958 C C . TYR A 1 121 ? 4.931 0.713 -15.558 1.00 95.62 121 TYR A C 1
ATOM 960 O O . TYR A 1 121 ? 5.921 1.156 -16.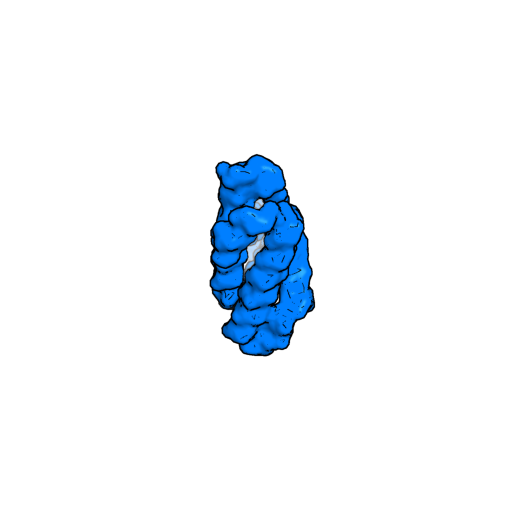138 1.00 95.62 121 TYR A O 1
ATOM 968 N N . SER A 1 122 ? 4.208 1.467 -14.725 1.00 95.88 122 SER A N 1
ATOM 969 C CA . SER A 1 122 ? 4.522 2.873 -14.459 1.00 95.88 122 SER A CA 1
ATOM 970 C C . SER A 1 122 ? 5.908 3.024 -13.828 1.00 95.88 122 SER A C 1
ATOM 972 O O . SER A 1 122 ? 6.712 3.839 -14.284 1.00 95.88 122 SER A O 1
ATOM 974 N N . LEU A 1 123 ? 6.228 2.193 -12.834 1.00 96.19 123 LEU A N 1
ATOM 975 C CA . LEU A 1 123 ? 7.541 2.165 -12.202 1.00 96.19 123 LEU A CA 1
ATOM 976 C C . LEU A 1 123 ? 8.634 1.802 -13.208 1.00 96.19 123 LEU A C 1
ATOM 978 O O . LEU A 1 123 ? 9.617 2.532 -13.309 1.00 96.19 123 LEU A O 1
ATOM 982 N N . TYR A 1 124 ? 8.429 0.737 -13.987 1.00 95.12 124 TYR A N 1
ATOM 983 C CA . TYR A 1 124 ? 9.368 0.306 -15.018 1.00 95.12 124 TYR A CA 1
ATOM 984 C C . TYR A 1 124 ? 9.691 1.437 -15.997 1.00 95.12 124 TYR A C 1
ATOM 986 O O . TYR A 1 124 ? 10.852 1.784 -16.189 1.00 95.12 124 TYR A O 1
ATOM 994 N N . VAL A 1 125 ? 8.667 2.086 -16.556 1.00 94.44 125 VAL A N 1
ATOM 995 C CA . VAL A 1 125 ? 8.852 3.176 -17.522 1.00 94.44 125 VAL A CA 1
ATOM 996 C C . VAL A 1 125 ? 9.591 4.361 -16.902 1.00 94.44 125 VAL A C 1
ATOM 998 O O . VAL A 1 125 ? 10.447 4.950 -17.560 1.00 94.44 125 VAL A O 1
ATOM 1001 N N . ASN A 1 126 ? 9.273 4.737 -15.662 1.00 94.44 126 ASN A N 1
ATOM 1002 C CA . ASN A 1 126 ? 9.933 5.870 -15.016 1.00 94.44 126 ASN A CA 1
ATOM 1003 C C . ASN A 1 126 ? 11.399 5.566 -14.677 1.00 94.44 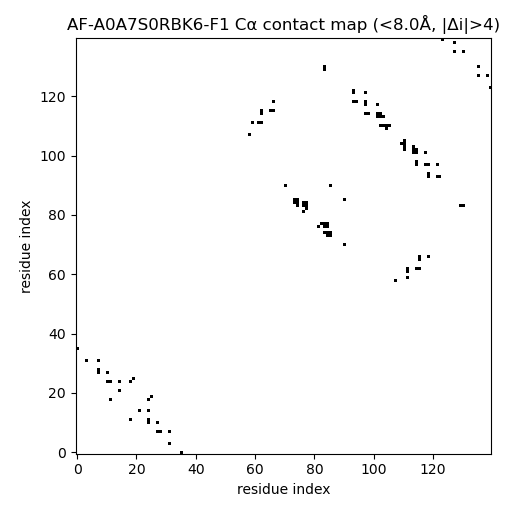126 ASN A C 1
ATOM 1005 O O . ASN A 1 126 ? 12.252 6.407 -14.942 1.00 94.44 126 ASN A O 1
ATOM 1009 N N . VAL A 1 127 ? 11.697 4.371 -14.164 1.00 94.50 127 VAL A N 1
ATOM 1010 C CA . VAL A 1 127 ? 13.067 3.963 -13.820 1.00 94.50 127 VAL A CA 1
ATOM 1011 C C . VAL A 1 127 ? 13.902 3.732 -15.083 1.00 94.50 127 VAL A C 1
ATOM 1013 O O . VAL A 1 127 ? 14.992 4.275 -15.210 1.00 94.50 127 VAL A O 1
ATOM 1016 N N . CYS A 1 128 ? 13.391 3.032 -16.099 1.00 92.88 128 CYS A N 1
ATOM 1017 C CA . CYS A 1 128 ? 14.126 2.839 -17.354 1.00 92.88 128 CYS A CA 1
ATOM 1018 C C . CYS A 1 128 ? 14.440 4.149 -18.090 1.00 92.88 128 CYS A C 1
ATOM 1020 O O . CYS A 1 128 ? 15.383 4.186 -18.875 1.00 92.88 128 CYS A O 1
ATOM 1022 N N . ARG A 1 129 ? 13.677 5.227 -17.867 1.00 91.62 129 ARG A N 1
ATOM 1023 C CA . ARG A 1 129 ? 13.993 6.553 -18.424 1.00 91.62 129 ARG A CA 1
ATOM 1024 C C . ARG A 1 129 ? 15.197 7.213 -17.752 1.00 91.62 129 ARG A C 1
ATOM 1026 O O . ARG A 1 129 ? 15.852 8.018 -18.405 1.00 91.62 129 ARG A O 1
ATOM 1033 N N . SER A 1 130 ? 15.472 6.901 -16.486 1.00 92.31 130 SER A N 1
ATOM 1034 C CA . SER A 1 130 ? 16.617 7.436 -15.738 1.00 92.31 130 SER A CA 1
ATOM 1035 C C . SER A 1 130 ? 17.867 6.553 -15.804 1.00 92.31 130 SER A C 1
ATOM 1037 O O . SER A 1 130 ? 18.958 7.045 -15.523 1.00 92.31 130 SER A O 1
ATOM 1039 N N . LEU A 1 131 ? 17.739 5.277 -16.181 1.00 93.38 131 LEU A N 1
ATOM 1040 C CA . LEU A 1 131 ? 18.870 4.352 -16.317 1.00 93.38 131 LEU A CA 1
ATOM 1041 C C . LEU A 1 131 ? 19.665 4.556 -17.618 1.00 93.38 131 LEU A C 1
ATOM 1043 O O . LEU A 1 131 ? 19.112 4.892 -18.670 1.00 93.38 131 LEU A O 1
ATOM 1047 N N . PHE A 1 132 ? 20.969 4.263 -17.567 1.00 92.38 132 PHE A N 1
ATOM 1048 C CA . PHE A 1 132 ? 21.799 4.155 -18.768 1.00 92.38 132 PHE A CA 1
ATOM 1049 C C . PHE A 1 132 ? 21.403 2.923 -19.584 1.00 92.38 132 PHE A C 1
ATOM 1051 O O . PHE A 1 132 ? 20.988 1.909 -19.033 1.00 92.38 132 PHE A O 1
ATOM 1058 N N . GLU A 1 133 ? 21.589 2.979 -20.906 1.00 89.94 133 GLU A N 1
ATOM 1059 C CA . GLU A 1 133 ? 21.191 1.898 -21.823 1.00 89.94 133 GLU A CA 1
ATOM 1060 C C . GLU A 1 133 ? 21.769 0.531 -21.428 1.00 89.94 133 GLU A C 1
ATOM 1062 O O . GLU A 1 133 ? 21.060 -0.471 -21.451 1.00 89.94 133 GLU A O 1
ATOM 1067 N N . LYS A 1 134 ? 23.035 0.510 -20.988 1.00 90.56 134 LYS A N 1
ATOM 1068 C CA . LYS A 1 134 ? 23.733 -0.704 -20.539 1.00 90.56 134 LYS A CA 1
ATOM 1069 C C . LYS A 1 134 ? 23.073 -1.371 -19.319 1.00 90.56 134 LYS A C 1
ATOM 1071 O O . LYS A 1 134 ? 23.155 -2.587 -19.190 1.00 90.56 134 LYS A O 1
ATOM 1076 N N . ASP A 1 135 ? 22.402 -0.593 -18.468 1.00 90.88 135 ASP A N 1
ATOM 1077 C CA . ASP A 1 135 ? 21.845 -1.045 -17.187 1.00 90.88 135 ASP A CA 1
ATOM 1078 C C . ASP A 1 135 ? 20.336 -1.336 -17.281 1.00 90.88 135 ASP A C 1
ATOM 1080 O O . ASP A 1 135 ? 19.752 -1.928 -16.375 1.00 90.88 135 ASP A O 1
ATOM 1084 N N . LYS A 1 136 ? 19.684 -0.987 -18.402 1.00 89.31 136 LYS A N 1
ATOM 1085 C CA . LYS A 1 136 ? 18.248 -1.244 -18.610 1.00 89.31 136 LYS A CA 1
ATOM 1086 C C . LYS A 1 136 ? 17.905 -2.728 -18.630 1.00 89.31 136 LYS A C 1
ATOM 1088 O O . LYS A 1 136 ? 16.874 -3.100 -18.086 1.00 89.31 136 LYS A O 1
ATOM 1093 N N . LEU A 1 137 ? 18.749 -3.562 -19.243 1.00 89.00 137 LEU A N 1
ATOM 1094 C CA . LEU A 1 137 ? 18.513 -5.009 -19.312 1.00 89.00 137 LEU A CA 1
ATOM 1095 C C . LEU A 1 137 ? 18.634 -5.669 -17.934 1.00 89.00 137 LEU A C 1
ATOM 1097 O O . LEU A 1 137 ? 17.926 -6.626 -17.657 1.00 89.00 137 LEU A O 1
ATOM 1101 N N . LEU A 1 138 ? 19.511 -5.147 -17.074 1.00 86.44 138 LEU A N 1
ATOM 1102 C CA . LEU A 1 138 ? 19.696 -5.654 -15.716 1.00 86.44 138 LEU A CA 1
ATOM 1103 C C . LEU A 1 138 ? 18.448 -5.433 -14.848 1.00 86.44 138 LEU A C 1
ATOM 1105 O O . LEU A 1 138 ? 18.162 -6.233 -13.965 1.00 86.44 138 LEU A O 1
ATOM 1109 N N . PHE A 1 139 ? 17.728 -4.339 -15.097 1.00 85.19 139 PHE A N 1
ATOM 1110 C CA . PHE A 1 139 ? 16.510 -3.980 -14.376 1.00 85.19 139 PHE A CA 1
ATOM 1111 C C . PHE A 1 139 ? 15.224 -4.598 -14.967 1.00 85.19 139 PHE A C 1
ATOM 1113 O O . PHE A 1 139 ? 14.189 -4.567 -14.302 1.00 85.19 139 PHE A O 1
ATOM 1120 N N . ALA A 1 140 ? 15.270 -5.106 -16.205 1.00 74.88 140 ALA A N 1
ATOM 1121 C CA . ALA A 1 140 ? 14.104 -5.563 -16.970 1.00 74.88 140 ALA A CA 1
ATOM 1122 C C . ALA A 1 140 ? 13.503 -6.896 -16.498 1.00 74.88 140 ALA A C 1
ATOM 1124 O O . ALA A 1 140 ? 14.259 -7.779 -16.039 1.00 74.88 140 ALA A O 1
#

Secondary structure (DSSP, 8-state):
-HHHHHHHHHHHHH--S-GGG-HHHHHHHHHHHHHHHHHHHHHHHHHHHHHHHHHHHHHHHHHHHHHHHHHHHHHHGGGT-TT----HHHHHHHHHHHHHHSPP-SSHHHHHHHHHHHHHHHHHHHHHHHS-HHHHHHH-

Foldseek 3Di:
DVVLVVVLVVLVVPDPDDCVPVPVNVVSVVVSVVVVVVVVVVVVVVVVVVVVVVVVVVLQVVVVVLLVVVVVVQCCVCVVPVVSHDDPVVSVVLLVVLLVPFDDDPDSVVSNVSSNVSSVVSSLVVSLVVDDPVCNVVSD

pLDDT: mean 89.88, std 7.57, range [66.44, 97.31]

Radius of gyration: 28.76 Å; Cα contacts (8 Å, |Δi|>4): 61; chains: 1; bounding box: 58×23×78 Å